Protein AF-A0A497NIN1-F1 (afdb_monomer_lite)

Radius of gyration: 14.33 Å; chains: 1; bounding box: 28×37×33 Å

Secondary structure (DSSP, 8-state):
-HHHHHHTT-GGG-------SSPPPHHHHHH-GGGGSPTTPPP-SEEEEES--HHHHTTHHHHHHHHT-SEEEEE-SSTTTS-HHHHHHHHHHHHHTT-EEE--SSGGG----S-HHHH-

Foldseek 3Di:
DQVVCVVVPNPVVDPDDDDDPDQDDQVVCLVCVLVVADPPDAADQEAEADDDAQSVVSNVLVNCVVNVHQEYEHAPADCRRAPPVSVVVCVVSCVVVNHYYDYDVHNVRDDDPPDPVRHD

Sequence (120 aa):
MLENICARGFSSWLYGIHEFSEVPPLEAVLDEPEAYVPDGLPECELLLSLGLPQELQALLPAVAERTRAEAVVAAICNSSWLPPGLRRQLEDDLASLGVAYAFPKPSCSLQEVGHPVIDE

pLDDT: mean 93.61, std 4.13, range [78.94, 98.38]

Structure (mmCIF, N/CA/C/O backbone):
data_AF-A0A497NIN1-F1
#
_entry.id   AF-A0A497NIN1-F1
#
loop_
_atom_site.group_PDB
_atom_site.id
_atom_site.type_symbol
_atom_site.label_atom_id
_atom_site.label_alt_id
_atom_site.label_comp_id
_atom_site.label_asym_id
_atom_site.label_entity_id
_atom_site.label_seq_id
_atom_site.pdbx_PDB_ins_code
_atom_site.Cartn_x
_atom_site.Cartn_y
_atom_site.Cartn_z
_atom_site.occupancy
_atom_site.B_iso_or_equiv
_atom_site.auth_seq_id
_atom_site.auth_comp_id
_atom_site.auth_asym_id
_atom_site.auth_atom_id
_atom_site.pdbx_PDB_model_num
ATOM 1 N N . MET A 1 1 ? 7.665 -15.805 1.147 1.00 78.94 1 MET A N 1
ATOM 2 C CA . MET A 1 1 ? 6.450 -15.550 1.960 1.00 78.94 1 MET A CA 1
ATOM 3 C C . MET A 1 1 ? 5.410 -16.645 1.749 1.00 78.94 1 MET A C 1
ATOM 5 O O . MET A 1 1 ? 5.087 -17.315 2.720 1.00 78.94 1 MET A O 1
ATOM 9 N N . LEU A 1 2 ? 4.961 -16.885 0.510 1.00 86.12 2 LEU A N 1
ATOM 10 C CA . LEU A 1 2 ? 3.975 -17.926 0.168 1.00 86.12 2 LEU A CA 1
ATOM 11 C C . LEU A 1 2 ? 4.317 -19.315 0.724 1.00 86.12 2 LEU A C 1
ATOM 13 O O . LEU A 1 2 ? 3.486 -19.927 1.384 1.00 86.12 2 LEU A O 1
ATOM 17 N N . GLU A 1 3 ? 5.562 -19.772 0.560 1.00 88.12 3 GLU A N 1
ATOM 18 C CA . GLU A 1 3 ? 6.009 -21.056 1.123 1.00 88.12 3 GLU A CA 1
ATOM 19 C C . GLU A 1 3 ? 5.790 -21.145 2.640 1.00 88.12 3 GLU A C 1
ATOM 21 O O . GLU A 1 3 ? 5.389 -22.189 3.143 1.00 88.12 3 GLU A O 1
ATOM 26 N N . ASN A 1 4 ? 5.997 -20.046 3.377 1.00 91.44 4 ASN A N 1
ATOM 27 C CA . ASN A 1 4 ? 5.798 -20.007 4.826 1.00 91.44 4 ASN A CA 1
ATOM 28 C C . ASN A 1 4 ? 4.307 -20.068 5.195 1.00 91.44 4 ASN A C 1
ATOM 30 O O . ASN A 1 4 ? 3.942 -20.805 6.108 1.00 91.44 4 ASN A O 1
ATOM 34 N N . ILE A 1 5 ? 3.457 -19.341 4.457 1.00 90.00 5 ILE A N 1
ATOM 35 C CA . ILE A 1 5 ? 1.992 -19.367 4.616 1.00 90.00 5 ILE A CA 1
ATOM 36 C C . ILE A 1 5 ? 1.479 -20.798 4.410 1.00 90.00 5 ILE A C 1
ATOM 38 O O . ILE A 1 5 ? 0.767 -21.338 5.259 1.00 90.00 5 ILE A O 1
ATOM 42 N N . CYS A 1 6 ? 1.912 -21.449 3.329 1.00 91.62 6 CYS A N 1
ATOM 43 C CA . CYS A 1 6 ? 1.541 -22.826 3.022 1.00 91.62 6 CYS A CA 1
ATOM 44 C C . CYS A 1 6 ? 2.079 -23.817 4.063 1.00 91.62 6 CYS A C 1
ATOM 46 O O . CYS A 1 6 ? 1.319 -24.639 4.571 1.00 91.62 6 CYS A O 1
ATOM 48 N N . ALA A 1 7 ? 3.361 -23.723 4.431 1.00 94.19 7 ALA A N 1
ATOM 49 C CA . ALA A 1 7 ? 3.992 -24.630 5.394 1.00 94.19 7 ALA A CA 1
ATOM 50 C C . ALA A 1 7 ? 3.370 -24.554 6.799 1.00 94.19 7 ALA A C 1
ATOM 52 O O . ALA A 1 7 ? 3.457 -25.517 7.559 1.00 94.19 7 ALA A O 1
ATOM 53 N N . ARG A 1 8 ? 2.731 -23.430 7.148 1.00 94.88 8 ARG A N 1
ATOM 54 C CA . ARG A 1 8 ? 2.014 -23.245 8.420 1.00 94.88 8 ARG A CA 1
ATOM 55 C C . ARG A 1 8 ? 0.529 -23.622 8.367 1.00 94.88 8 ARG A C 1
ATOM 57 O O . ARG A 1 8 ? -0.156 -23.453 9.368 1.00 94.88 8 ARG A O 1
ATOM 64 N N . GLY A 1 9 ? 0.044 -24.160 7.246 1.00 92.88 9 GLY A N 1
ATOM 65 C CA . GLY A 1 9 ? -1.331 -24.654 7.110 1.00 92.88 9 GLY A CA 1
ATOM 66 C C . GLY A 1 9 ? -2.366 -23.593 6.725 1.00 92.88 9 GLY A C 1
ATOM 67 O O . GLY A 1 9 ? -3.557 -23.869 6.801 1.00 92.88 9 GLY A O 1
ATOM 68 N N . PHE A 1 10 ? -1.938 -22.407 6.281 1.00 93.62 10 PHE A N 1
ATOM 69 C CA . PHE A 1 10 ? -2.830 -21.314 5.869 1.00 93.62 10 PHE A CA 1
ATOM 70 C C . PHE A 1 10 ? -3.041 -21.247 4.350 1.00 93.62 10 PHE A C 1
ATOM 72 O O . PHE A 1 10 ? -3.437 -20.216 3.815 1.00 93.62 10 PHE A O 1
ATOM 79 N N . SER A 1 11 ? -2.785 -22.336 3.622 1.00 91.88 11 SER A N 1
ATOM 80 C CA . SER A 1 11 ? -2.979 -22.369 2.166 1.00 91.88 11 SER A CA 1
ATOM 81 C C . SER A 1 11 ? -4.430 -22.100 1.757 1.00 91.88 11 SER A C 1
ATOM 83 O O . SER A 1 11 ? -4.660 -21.501 0.714 1.00 91.88 11 SER A O 1
ATOM 85 N N . SER A 1 12 ? -5.407 -22.468 2.593 1.00 93.06 12 SER A N 1
ATOM 86 C CA . SER A 1 12 ? -6.828 -22.187 2.355 1.00 93.06 12 SER A CA 1
ATOM 87 C C . SER A 1 12 ? -7.199 -20.704 2.452 1.00 93.06 12 SER A C 1
ATOM 89 O O . SER A 1 12 ? -8.327 -20.353 2.131 1.00 93.06 12 SER A O 1
ATOM 91 N N . TRP A 1 13 ? -6.295 -19.840 2.926 1.00 91.12 13 TRP A N 1
ATOM 92 C CA . TRP A 1 13 ? -6.494 -18.385 2.951 1.00 91.12 13 TRP A CA 1
ATOM 93 C C . TRP A 1 13 ? -6.021 -17.706 1.662 1.00 91.12 13 TRP A C 1
ATOM 95 O O . TRP A 1 13 ? -6.262 -16.518 1.468 1.00 91.12 13 TRP A O 1
ATOM 105 N N . LEU A 1 14 ? -5.339 -18.437 0.776 1.00 91.69 14 LEU A N 1
ATOM 106 C CA . LEU A 1 14 ? -4.881 -17.898 -0.497 1.00 91.69 14 LEU A CA 1
ATOM 107 C C . LEU A 1 14 ? -6.034 -17.901 -1.501 1.00 91.69 14 LEU A C 1
ATOM 109 O O . LEU A 1 14 ? -6.491 -18.959 -1.929 1.00 91.69 14 LEU A O 1
ATOM 113 N N . TYR A 1 15 ? -6.476 -16.709 -1.895 1.00 90.56 15 TYR A N 1
ATOM 114 C CA . TYR A 1 15 ? -7.468 -16.543 -2.957 1.00 90.56 15 TYR A CA 1
ATOM 115 C C . TYR A 1 15 ? -6.836 -16.621 -4.354 1.00 90.56 15 TYR A C 1
ATOM 117 O O . TYR A 1 15 ? -7.392 -17.225 -5.268 1.00 90.56 15 TYR A O 1
ATOM 125 N N . GLY A 1 16 ? -5.644 -16.046 -4.518 1.00 90.81 16 GLY A N 1
ATOM 126 C CA . GLY A 1 16 ? -4.937 -16.013 -5.792 1.00 90.81 16 GLY A CA 1
ATOM 127 C C . GLY A 1 16 ? -3.473 -15.628 -5.628 1.00 90.81 16 GLY A C 1
ATOM 128 O O . GLY A 1 16 ? -3.051 -15.156 -4.571 1.00 90.81 16 GLY A O 1
ATOM 129 N N . ILE A 1 17 ? -2.700 -15.857 -6.686 1.00 91.62 17 ILE A N 1
ATOM 130 C CA . ILE A 1 17 ? -1.302 -15.442 -6.795 1.00 91.62 17 ILE A CA 1
ATOM 131 C C . ILE A 1 17 ? -1.159 -14.738 -8.136 1.00 91.62 17 ILE A C 1
ATOM 133 O O . ILE A 1 17 ? -1.537 -15.291 -9.168 1.00 91.62 17 ILE A O 1
ATOM 137 N N . HIS A 1 18 ? -0.611 -13.530 -8.104 1.00 92.25 18 HIS A N 1
ATOM 138 C CA . HIS A 1 18 ? -0.215 -12.801 -9.295 1.00 92.25 18 HIS A CA 1
ATOM 139 C C . HIS A 1 18 ? 1.305 -12.651 -9.296 1.00 92.25 18 HIS A C 1
ATOM 141 O O . HIS A 1 18 ? 1.891 -12.242 -8.293 1.00 92.25 18 HIS A O 1
ATOM 147 N N . GLU A 1 19 ? 1.932 -13.003 -10.413 1.00 91.44 19 GLU A N 1
ATOM 148 C CA . GLU A 1 19 ? 3.374 -12.915 -10.608 1.00 91.44 19 GLU A CA 1
ATOM 149 C C . GLU A 1 19 ? 3.658 -12.046 -11.831 1.00 91.44 19 GLU A C 1
ATOM 151 O O . GLU A 1 19 ? 3.181 -12.324 -12.932 1.00 91.44 19 GLU A O 1
ATOM 156 N N . PHE A 1 20 ? 4.450 -10.997 -11.629 1.00 90.88 20 PHE A N 1
ATOM 157 C CA . PHE A 1 20 ? 4.958 -10.174 -12.716 1.00 90.88 20 PHE A CA 1
ATOM 158 C C . PHE A 1 20 ? 6.174 -10.866 -13.333 1.00 90.88 20 PHE A C 1
ATOM 160 O O . PHE A 1 20 ? 7.109 -11.215 -12.615 1.00 90.88 20 PHE A O 1
ATOM 167 N N . SER A 1 21 ? 6.187 -11.038 -14.660 1.00 91.06 21 SER A N 1
ATOM 168 C CA . SER A 1 21 ? 7.369 -11.574 -15.357 1.00 91.06 21 SER A CA 1
ATOM 169 C C . SER A 1 21 ? 8.587 -10.663 -15.181 1.00 91.06 21 SER A C 1
ATOM 171 O O . SER A 1 21 ? 9.701 -11.145 -15.000 1.00 91.06 21 SER A O 1
ATOM 173 N N . GLU A 1 22 ? 8.353 -9.350 -15.184 1.00 92.94 22 GLU A N 1
ATOM 174 C CA . GLU A 1 22 ? 9.311 -8.309 -14.821 1.00 92.94 22 GLU A CA 1
ATOM 175 C C . GLU A 1 22 ? 8.567 -7.210 -14.057 1.00 92.94 22 GLU A C 1
ATOM 177 O O . GLU A 1 22 ? 7.396 -6.944 -14.336 1.00 92.94 22 GLU A O 1
ATOM 182 N N . VAL A 1 23 ? 9.230 -6.573 -13.087 1.00 92.94 23 VAL A N 1
ATOM 183 C CA . VAL A 1 23 ? 8.636 -5.435 -12.371 1.00 92.94 23 VAL A CA 1
ATOM 184 C C . VAL A 1 23 ? 8.526 -4.260 -13.351 1.00 92.94 23 VAL A C 1
ATOM 186 O O . VAL A 1 23 ? 9.546 -3.890 -13.939 1.00 92.94 23 VAL A O 1
ATOM 189 N N . PRO A 1 24 ? 7.329 -3.678 -13.550 1.00 94.19 24 PRO A N 1
ATOM 190 C CA . PRO A 1 24 ? 7.157 -2.576 -14.487 1.00 94.19 24 PRO A CA 1
ATOM 191 C C . PRO A 1 24 ? 7.960 -1.340 -14.043 1.00 94.19 24 PRO A C 1
ATOM 193 O O . PRO A 1 24 ? 8.091 -1.108 -12.840 1.00 94.19 24 PRO A O 1
ATOM 196 N N . PRO A 1 25 ? 8.498 -0.532 -14.978 1.00 96.00 25 PRO A N 1
ATOM 197 C CA . PRO A 1 25 ? 9.200 0.702 -14.636 1.00 96.00 25 PRO A CA 1
ATOM 198 C C . PRO A 1 25 ? 8.305 1.654 -13.840 1.00 96.00 25 PRO A C 1
ATOM 200 O O . PRO A 1 25 ? 7.126 1.805 -14.166 1.00 96.00 25 PRO A O 1
ATOM 203 N N . LEU A 1 26 ? 8.870 2.336 -12.840 1.00 95.56 26 LEU A N 1
ATOM 204 C CA . LEU A 1 26 ? 8.114 3.244 -11.974 1.00 95.56 26 LEU A CA 1
ATOM 205 C C . LEU A 1 26 ? 7.371 4.314 -12.783 1.00 95.56 26 LEU A C 1
ATOM 207 O O . LEU A 1 26 ? 6.223 4.617 -12.486 1.00 95.56 26 LEU A 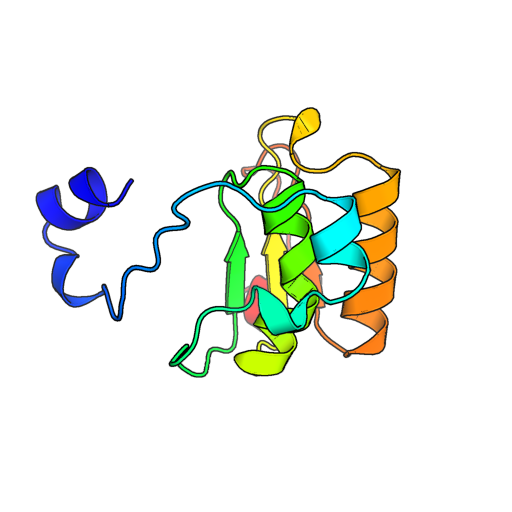O 1
ATOM 211 N N . GLU A 1 27 ? 8.006 4.867 -13.815 1.00 95.56 27 GLU A N 1
ATOM 212 C CA . GLU A 1 27 ? 7.417 5.914 -14.650 1.00 95.56 27 GLU A CA 1
ATOM 213 C C . GLU A 1 27 ? 6.176 5.415 -15.391 1.00 95.56 27 GLU A C 1
ATOM 215 O O . GLU A 1 27 ? 5.205 6.150 -15.514 1.00 95.56 27 GLU A O 1
ATOM 220 N N . ALA A 1 28 ? 6.195 4.161 -15.847 1.00 96.38 28 ALA A N 1
ATOM 221 C CA . ALA A 1 28 ? 5.067 3.561 -16.546 1.00 96.38 28 ALA A CA 1
ATOM 222 C C . ALA A 1 28 ? 3.912 3.254 -15.582 1.00 96.38 28 ALA A C 1
ATOM 224 O O . ALA A 1 28 ? 2.755 3.464 -15.930 1.00 96.38 28 ALA A O 1
ATOM 225 N N . VAL A 1 29 ? 4.229 2.810 -14.360 1.00 96.88 29 VAL A N 1
ATOM 226 C CA . VAL A 1 29 ? 3.228 2.599 -13.305 1.00 96.8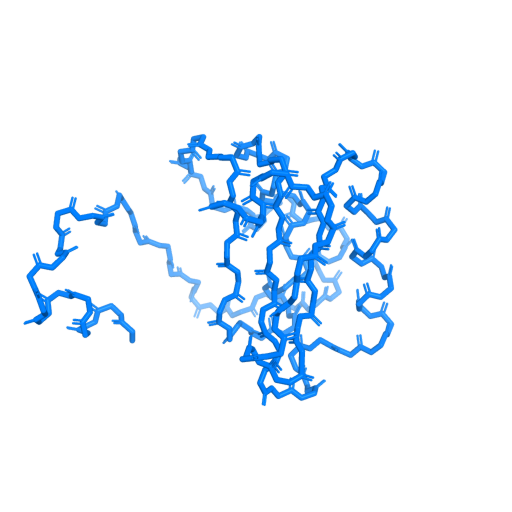8 29 VAL A CA 1
ATOM 227 C C . VAL A 1 29 ? 2.567 3.911 -12.883 1.00 96.88 29 VAL A C 1
ATOM 229 O O . VAL A 1 29 ? 1.370 3.929 -12.636 1.00 96.88 29 VAL A O 1
ATOM 232 N N . LEU A 1 30 ? 3.328 5.002 -12.786 1.00 95.00 30 LEU A N 1
ATOM 233 C CA . LEU A 1 30 ? 2.785 6.309 -12.408 1.00 95.00 30 LEU A CA 1
ATOM 234 C C . LEU A 1 30 ? 1.927 6.947 -13.514 1.00 95.00 30 LEU A C 1
ATOM 236 O O . LEU A 1 30 ? 1.063 7.757 -13.194 1.00 95.00 30 LEU A O 1
ATOM 240 N N . ASP A 1 31 ? 2.178 6.621 -14.786 1.00 96.25 31 ASP A N 1
ATOM 241 C CA . ASP A 1 31 ? 1.431 7.163 -15.933 1.00 96.25 31 ASP A CA 1
ATOM 242 C C . ASP A 1 31 ? 0.089 6.439 -16.149 1.00 96.25 31 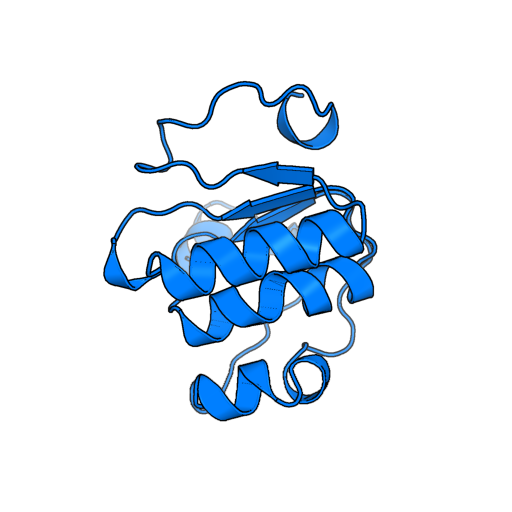ASP A C 1
ATOM 244 O O . ASP A 1 31 ? -0.932 7.086 -16.370 1.00 96.25 31 ASP A O 1
ATOM 248 N N . GLU A 1 32 ? 0.074 5.104 -16.046 1.00 96.88 32 GLU A N 1
ATOM 249 C CA . GLU A 1 32 ? -1.127 4.276 -16.250 1.00 96.88 32 GLU A CA 1
ATOM 250 C C . GLU A 1 32 ? -1.165 3.099 -15.249 1.00 96.88 32 GLU A C 1
ATOM 252 O O . GLU A 1 32 ? -0.902 1.948 -15.620 1.00 96.88 32 GLU A O 1
ATOM 257 N N . PRO A 1 33 ? -1.448 3.345 -13.955 1.00 95.81 33 PRO A N 1
ATOM 258 C CA . PRO A 1 33 ? -1.386 2.308 -12.922 1.00 95.81 33 PRO A CA 1
ATOM 259 C C . PRO A 1 33 ? -2.393 1.175 -13.154 1.00 95.81 33 PRO A C 1
ATOM 261 O O . PRO A 1 33 ? -2.097 0.016 -12.854 1.00 95.81 33 PRO A O 1
ATOM 264 N N . GLU A 1 34 ? -3.560 1.469 -13.731 1.00 95.38 34 GLU A N 1
ATOM 265 C CA . GLU A 1 34 ? -4.632 0.503 -13.989 1.00 95.38 34 GLU A CA 1
ATOM 266 C C . GLU A 1 34 ? -4.190 -0.618 -14.936 1.00 95.38 34 GLU A C 1
ATOM 268 O O . GLU A 1 34 ? -4.664 -1.747 -14.803 1.00 95.38 34 GLU A O 1
ATOM 273 N N . ALA A 1 35 ? -3.243 -0.346 -15.843 1.00 95.69 35 ALA A N 1
ATOM 274 C CA . ALA A 1 35 ? -2.683 -1.341 -16.759 1.00 95.69 35 ALA A CA 1
ATOM 275 C C . ALA A 1 35 ? -1.878 -2.442 -16.042 1.00 95.69 35 ALA A C 1
ATOM 277 O O . ALA A 1 35 ? -1.624 -3.502 -16.619 1.00 95.69 35 ALA A O 1
ATOM 278 N N . TYR A 1 36 ? -1.483 -2.204 -14.789 1.00 96.25 36 TYR A N 1
ATOM 279 C CA . TYR A 1 36 ? -0.663 -3.111 -13.985 1.00 96.25 36 TYR A CA 1
ATOM 280 C C . TYR A 1 36 ? -1.403 -3.664 -12.761 1.00 96.25 36 TYR A C 1
ATOM 282 O O . TYR A 1 36 ? -0.837 -4.477 -12.025 1.00 96.25 36 TYR A O 1
ATOM 290 N N . VAL A 1 37 ? -2.655 -3.254 -12.524 1.00 95.69 37 VAL A N 1
ATOM 291 C CA . VAL A 1 37 ? -3.487 -3.837 -11.467 1.00 95.69 37 VAL A CA 1
ATOM 292 C C . VAL A 1 37 ? -3.901 -5.254 -11.885 1.00 95.69 37 VAL A C 1
ATOM 294 O O . VAL A 1 37 ? -4.483 -5.429 -12.954 1.00 95.69 37 VAL A O 1
ATOM 297 N N . PRO A 1 38 ? -3.648 -6.284 -11.056 1.00 92.75 38 PRO A N 1
ATOM 298 C CA . PRO A 1 38 ? -4.070 -7.641 -11.370 1.00 92.75 38 PRO A CA 1
ATOM 299 C C . PRO A 1 38 ? -5.584 -7.765 -11.569 1.00 92.75 38 PRO A C 1
ATOM 301 O O . PRO A 1 38 ? -6.386 -7.229 -10.801 1.00 92.75 38 PRO A O 1
ATOM 304 N N . ASP A 1 39 ? -5.984 -8.555 -12.560 1.00 90.94 39 ASP A N 1
ATOM 305 C CA . ASP A 1 39 ? -7.383 -8.915 -12.755 1.00 90.94 39 ASP A CA 1
ATOM 306 C C . ASP A 1 39 ? -7.899 -9.863 -11.665 1.00 90.94 39 ASP A C 1
ATOM 308 O O . ASP A 1 39 ? -7.164 -10.664 -11.085 1.00 90.94 39 ASP A O 1
ATOM 312 N N . GLY A 1 40 ? -9.211 -9.814 -11.424 1.00 90.94 40 GLY A N 1
ATOM 313 C CA . GLY A 1 40 ? -9.898 -10.770 -10.552 1.00 90.94 40 GLY A CA 1
ATOM 314 C C . GLY A 1 40 ? -9.629 -10.593 -9.057 1.00 90.94 40 GLY A C 1
ATOM 315 O O . GLY A 1 40 ? -9.961 -11.495 -8.287 1.00 90.94 40 GLY A O 1
ATOM 316 N N . LEU A 1 41 ? -9.055 -9.460 -8.640 1.00 94.62 41 LEU A N 1
ATOM 317 C CA . LEU A 1 41 ? -8.890 -9.141 -7.225 1.00 94.62 41 LEU A CA 1
ATOM 318 C C . LEU A 1 41 ? -10.252 -9.132 -6.505 1.00 94.62 41 LEU A C 1
ATOM 320 O O . LEU A 1 41 ? -11.213 -8.558 -7.030 1.00 94.62 41 LEU A O 1
ATOM 324 N N . PRO A 1 42 ? -10.354 -9.778 -5.330 1.00 94.12 42 PRO A N 1
ATOM 325 C CA . PRO A 1 42 ? -11.570 -9.751 -4.535 1.00 94.12 42 PRO A CA 1
ATOM 326 C C . PRO A 1 42 ? -11.763 -8.371 -3.901 1.00 94.12 42 PRO A C 1
ATOM 328 O O . PRO A 1 42 ? -10.807 -7.619 -3.715 1.00 94.12 42 PRO A O 1
ATOM 331 N N . GLU A 1 43 ? -13.003 -8.058 -3.531 1.00 96.50 43 GLU A N 1
ATOM 332 C CA . GLU A 1 43 ? -13.270 -6.896 -2.684 1.00 96.50 43 GLU A CA 1
ATOM 333 C C . GLU A 1 43 ? -12.689 -7.127 -1.283 1.00 96.50 43 GLU A C 1
ATOM 335 O O . GLU A 1 43 ? -12.754 -8.240 -0.750 1.00 96.50 43 GLU A O 1
ATOM 340 N N . CYS A 1 44 ? -12.112 -6.083 -0.696 1.00 96.19 44 CYS A N 1
ATOM 341 C CA . CYS A 1 44 ? -11.595 -6.096 0.667 1.00 96.19 44 CYS A CA 1
ATOM 342 C C . CYS A 1 44 ? -11.671 -4.695 1.270 1.00 96.19 44 CYS A C 1
ATOM 344 O O . CYS A 1 44 ? -11.616 -3.714 0.543 1.00 96.19 44 CYS A O 1
ATOM 346 N N . GLU A 1 45 ? -11.763 -4.607 2.594 1.00 97.00 45 GLU A N 1
ATOM 347 C CA . GLU A 1 45 ? -11.780 -3.330 3.324 1.00 97.00 45 GLU A CA 1
ATOM 348 C C . GLU A 1 45 ? -10.368 -2.818 3.651 1.00 97.00 45 GLU A C 1
ATOM 350 O O . GLU A 1 45 ? -10.141 -1.613 3.729 1.00 97.00 45 GLU A O 1
ATOM 355 N N . LEU A 1 46 ? -9.397 -3.728 3.783 1.00 97.25 46 LEU A N 1
ATOM 356 C CA . LEU A 1 46 ? -8.020 -3.423 4.161 1.00 97.25 46 LEU A CA 1
ATOM 357 C C . LEU A 1 46 ? -7.034 -4.007 3.153 1.00 97.25 46 LEU A C 1
ATOM 359 O O . LEU A 1 46 ? -7.091 -5.193 2.816 1.00 97.25 46 LEU A O 1
ATOM 363 N N . LEU A 1 47 ? -6.074 -3.185 2.739 1.00 97.12 47 LEU A N 1
ATOM 364 C CA . LEU A 1 47 ? -4.931 -3.610 1.949 1.00 97.12 47 LEU A CA 1
ATOM 365 C C . LEU A 1 47 ? -3.633 -3.477 2.749 1.00 97.12 47 LEU A C 1
ATOM 367 O O . LEU A 1 47 ? -3.298 -2.413 3.269 1.00 97.12 47 LEU A O 1
ATOM 371 N N . LEU A 1 48 ? -2.866 -4.567 2.808 1.00 95.44 48 LEU A N 1
ATOM 372 C CA . LEU A 1 48 ? -1.575 -4.622 3.490 1.00 95.44 48 LEU A CA 1
ATOM 373 C C . LEU A 1 48 ? -0.441 -4.781 2.476 1.00 95.44 48 LEU A C 1
ATOM 375 O O . LEU A 1 48 ? -0.297 -5.831 1.850 1.00 95.44 48 LEU A O 1
ATOM 379 N N . SER A 1 49 ? 0.413 -3.767 2.366 1.00 94.56 49 SER A N 1
ATOM 380 C CA . SER A 1 49 ? 1.640 -3.836 1.574 1.00 94.56 49 SER A CA 1
ATOM 381 C C . SER A 1 49 ? 2.838 -4.135 2.468 1.00 94.56 49 SER A C 1
ATOM 383 O O . SER A 1 49 ? 3.266 -3.314 3.286 1.00 94.56 49 SER A O 1
ATOM 385 N N . LEU A 1 50 ? 3.386 -5.343 2.320 1.00 90.75 50 LEU A N 1
ATOM 386 C CA . LEU A 1 50 ? 4.434 -5.885 3.184 1.00 90.75 50 LEU A CA 1
ATOM 387 C C . LEU A 1 50 ? 5.717 -6.146 2.390 1.00 90.75 50 LEU A C 1
ATOM 389 O O . LEU A 1 50 ? 5.988 -7.264 1.960 1.00 90.75 50 LEU A O 1
ATOM 393 N N . GLY A 1 51 ? 6.539 -5.108 2.236 1.00 84.62 51 GLY A N 1
ATOM 394 C CA . GLY A 1 51 ? 7.877 -5.242 1.655 1.00 84.62 51 GLY A CA 1
ATOM 395 C C . GLY A 1 51 ? 7.926 -5.363 0.137 1.00 84.62 51 GLY A C 1
ATOM 396 O O . GLY A 1 51 ? 8.729 -6.128 -0.395 1.00 84.62 51 GLY A O 1
ATOM 397 N N . LEU A 1 52 ? 7.090 -4.583 -0.545 1.00 90.38 52 LEU A N 1
ATOM 398 C CA . LEU A 1 52 ? 7.121 -4.431 -1.994 1.00 90.38 52 LEU A CA 1
ATOM 399 C C . LEU A 1 52 ? 8.122 -3.343 -2.430 1.00 90.38 52 LEU A C 1
ATOM 401 O O . LEU A 1 52 ? 8.323 -2.372 -1.688 1.00 90.38 52 LEU A O 1
ATOM 405 N N . PRO A 1 53 ? 8.749 -3.490 -3.615 1.00 92.81 53 PRO A N 1
ATOM 406 C CA . PRO A 1 53 ? 9.582 -2.450 -4.213 1.00 92.81 53 PRO A CA 1
ATOM 407 C C . PRO A 1 53 ? 8.734 -1.227 -4.604 1.00 92.81 53 PRO A C 1
ATOM 409 O O . PRO A 1 53 ? 7.514 -1.334 -4.732 1.00 92.81 53 PRO A O 1
ATOM 412 N N . GLN A 1 54 ? 9.375 -0.068 -4.779 1.00 95.06 54 GLN A N 1
ATOM 413 C CA . GLN A 1 54 ? 8.695 1.225 -4.962 1.00 95.06 54 GLN A CA 1
ATOM 414 C C . GLN A 1 54 ? 7.705 1.232 -6.138 1.00 95.06 54 GLN A C 1
ATOM 416 O O . GLN A 1 54 ? 6.648 1.844 -6.046 1.00 95.06 54 GLN A O 1
ATOM 421 N N . GLU A 1 55 ? 8.012 0.500 -7.207 1.00 95.44 55 GLU A N 1
ATOM 422 C CA . GLU A 1 55 ? 7.191 0.373 -8.409 1.00 95.44 55 GLU A CA 1
ATOM 423 C C . GLU A 1 55 ? 5.832 -0.239 -8.068 1.00 95.44 55 GLU A C 1
ATOM 425 O O . GLU A 1 55 ? 4.793 0.265 -8.471 1.00 95.44 55 GLU A O 1
ATOM 430 N N . LEU A 1 56 ? 5.822 -1.288 -7.245 1.00 95.25 56 LEU A N 1
ATOM 431 C CA . LEU A 1 56 ? 4.584 -1.948 -6.835 1.00 95.25 56 LEU A CA 1
ATOM 432 C C . LEU A 1 56 ? 3.873 -1.202 -5.698 1.00 95.25 56 LEU A C 1
ATOM 434 O O . LEU A 1 56 ? 2.664 -1.342 -5.546 1.00 95.25 56 LEU A O 1
ATOM 438 N N . GLN A 1 57 ? 4.588 -0.386 -4.917 1.00 95.69 57 GLN A N 1
ATOM 439 C CA . GLN A 1 57 ? 3.958 0.523 -3.950 1.00 95.69 57 GLN A CA 1
ATOM 440 C C . GLN A 1 57 ? 3.168 1.635 -4.653 1.00 95.69 57 GLN A C 1
ATOM 442 O O . GLN A 1 57 ? 2.159 2.092 -4.126 1.00 95.69 57 GLN A O 1
ATOM 447 N N . ALA A 1 58 ? 3.593 2.056 -5.846 1.00 96.69 58 ALA A N 1
ATOM 448 C CA . ALA A 1 58 ? 2.869 3.048 -6.636 1.00 96.69 58 ALA A CA 1
ATOM 449 C C . ALA A 1 58 ? 1.484 2.552 -7.102 1.00 96.69 58 ALA A C 1
ATOM 451 O O . ALA A 1 58 ? 0.611 3.367 -7.371 1.00 96.69 58 ALA A O 1
ATOM 452 N N . LEU A 1 59 ? 1.243 1.234 -7.119 1.00 97.25 59 LEU A N 1
ATOM 453 C CA . LEU A 1 59 ? -0.059 0.655 -7.471 1.00 97.25 59 LEU A CA 1
ATOM 454 C C . LEU A 1 59 ? -1.100 0.731 -6.351 1.00 97.25 59 LEU A C 1
ATOM 456 O O . LEU A 1 59 ? -2.272 0.463 -6.604 1.00 97.25 59 LEU A O 1
ATOM 460 N N . LEU A 1 60 ? -0.709 1.059 -5.115 1.00 97.44 60 LEU A N 1
ATOM 461 C CA . LEU A 1 60 ? -1.613 0.986 -3.962 1.00 97.44 60 LEU A CA 1
ATOM 462 C C . LEU A 1 60 ? -2.930 1.759 -4.137 1.00 97.44 60 LEU A C 1
ATOM 464 O O . LEU A 1 60 ? -3.954 1.182 -3.773 1.00 97.44 60 LEU A O 1
ATOM 468 N N . PRO A 1 61 ? -2.964 2.985 -4.699 1.00 97.94 61 PRO A N 1
ATOM 469 C CA . PRO A 1 61 ? -4.218 3.711 -4.886 1.00 97.94 61 PRO A CA 1
ATOM 470 C C . PRO A 1 61 ? -5.145 3.004 -5.882 1.00 97.94 61 PRO A C 1
ATOM 472 O O . PRO A 1 61 ? -6.308 2.764 -5.570 1.00 97.94 61 PRO A O 1
ATOM 475 N N . ALA A 1 62 ? -4.614 2.575 -7.032 1.00 98.00 62 ALA A N 1
ATOM 476 C CA . ALA A 1 62 ? -5.393 1.882 -8.059 1.00 98.00 62 ALA A CA 1
ATOM 477 C C . ALA A 1 62 ? -5.890 0.507 -7.582 1.00 98.00 62 ALA A C 1
ATOM 479 O O . ALA A 1 62 ? -7.024 0.113 -7.855 1.00 98.00 62 ALA A O 1
ATOM 480 N N . VAL A 1 63 ? -5.070 -0.226 -6.819 1.00 97.88 63 VAL A N 1
ATOM 481 C CA . VAL A 1 63 ? -5.501 -1.488 -6.203 1.00 97.88 63 VAL A CA 1
ATOM 482 C C . VAL A 1 63 ? -6.582 -1.227 -5.153 1.00 97.88 63 VAL A C 1
ATOM 484 O O . VAL A 1 63 ? -7.590 -1.927 -5.165 1.00 97.88 63 VAL A O 1
ATOM 487 N N . ALA A 1 64 ? -6.415 -0.217 -4.293 1.00 98.25 64 ALA A N 1
ATOM 488 C CA . ALA A 1 64 ? -7.406 0.139 -3.279 1.00 98.25 64 ALA A CA 1
ATOM 489 C C . ALA A 1 64 ? -8.757 0.508 -3.906 1.00 98.25 64 ALA A C 1
ATOM 491 O O . ALA A 1 64 ? -9.792 0.013 -3.463 1.00 98.25 64 ALA A O 1
ATOM 492 N N . GLU A 1 65 ? -8.755 1.297 -4.981 1.00 97.56 65 GLU A N 1
ATOM 493 C CA . GLU A 1 65 ? -9.970 1.608 -5.735 1.00 97.56 65 GLU A CA 1
ATOM 494 C C . GLU A 1 65 ? -10.596 0.337 -6.334 1.00 97.56 65 GLU A C 1
ATOM 496 O O . GLU A 1 65 ? -11.796 0.088 -6.173 1.00 97.56 65 GLU A O 1
ATOM 501 N N . ARG A 1 66 ? -9.782 -0.524 -6.962 1.00 97.50 66 ARG A N 1
ATOM 502 C CA . ARG A 1 66 ? -10.247 -1.766 -7.598 1.00 97.50 66 ARG A CA 1
ATOM 503 C C . ARG A 1 66 ? -10.882 -2.745 -6.612 1.00 97.50 66 ARG A C 1
ATOM 505 O O . ARG A 1 66 ? -11.834 -3.434 -6.994 1.00 97.50 66 ARG A O 1
ATOM 512 N N . THR A 1 67 ? -10.356 -2.824 -5.390 1.00 97.44 67 THR A N 1
ATOM 513 C CA . THR A 1 67 ? -10.839 -3.719 -4.326 1.00 97.44 67 THR A CA 1
ATOM 514 C C . THR A 1 67 ? -11.856 -3.063 -3.397 1.00 97.44 67 THR A C 1
ATOM 516 O O . THR A 1 67 ? -12.406 -3.759 -2.548 1.00 97.44 67 THR A O 1
ATOM 519 N N . ARG A 1 68 ? -12.129 -1.759 -3.558 1.00 97.75 68 ARG A N 1
ATOM 520 C CA . ARG A 1 68 ? -12.941 -0.941 -2.637 1.00 97.75 68 ARG A CA 1
ATOM 521 C C . ARG A 1 68 ? -12.407 -0.940 -1.203 1.00 97.75 68 ARG A C 1
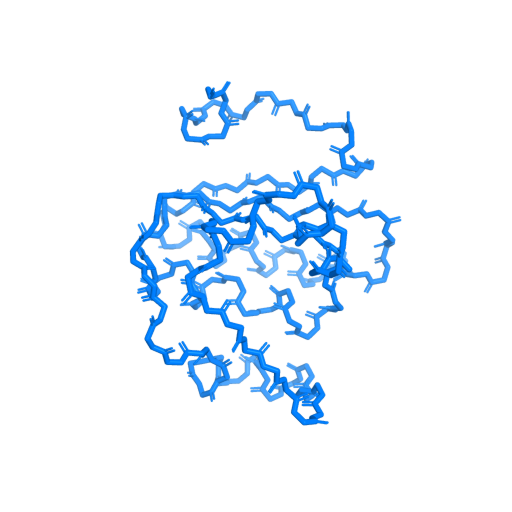ATOM 523 O O . ARG A 1 68 ? -13.188 -0.931 -0.255 1.00 97.75 68 ARG A O 1
ATOM 530 N N . ALA A 1 69 ? -11.084 -0.947 -1.064 1.00 98.31 69 ALA A N 1
ATOM 531 C CA . ALA A 1 69 ? -10.450 -0.832 0.238 1.00 98.31 69 ALA A CA 1
ATOM 532 C C . ALA A 1 69 ? -10.774 0.521 0.870 1.00 98.31 69 ALA A C 1
ATOM 534 O O . ALA A 1 69 ? -10.669 1.566 0.235 1.00 98.31 69 ALA A O 1
ATOM 535 N N . GLU A 1 70 ? -11.131 0.482 2.146 1.00 98.25 70 GLU A N 1
ATOM 536 C CA . GLU A 1 70 ? -11.330 1.656 2.988 1.00 98.25 70 GLU A CA 1
ATOM 537 C C . GLU A 1 70 ? -10.005 2.112 3.604 1.00 98.25 70 GLU A C 1
ATOM 539 O O . GLU A 1 70 ? -9.857 3.276 3.976 1.00 98.25 70 GLU A O 1
ATOM 544 N N . ALA A 1 71 ? -9.022 1.207 3.692 1.00 98.31 71 ALA A N 1
ATOM 545 C CA . ALA A 1 71 ? -7.722 1.490 4.273 1.00 98.31 71 ALA A CA 1
ATOM 546 C C . ALA A 1 71 ? -6.544 0.784 3.582 1.00 98.31 71 ALA A C 1
ATOM 548 O O . ALA A 1 71 ? -6.639 -0.359 3.128 1.00 98.31 71 ALA A O 1
ATOM 549 N N . VAL A 1 72 ? -5.382 1.445 3.600 1.00 98.00 72 VAL A N 1
ATOM 550 C CA . VAL A 1 72 ? -4.093 0.906 3.148 1.00 98.00 72 VAL A CA 1
ATOM 551 C C . VAL A 1 72 ? -3.039 1.040 4.246 1.00 98.00 72 VAL A C 1
ATOM 553 O O . VAL A 1 72 ? -2.748 2.132 4.727 1.00 98.00 72 VAL A O 1
ATOM 556 N N . VAL A 1 73 ? -2.362 -0.053 4.587 1.00 96.94 73 VAL A N 1
ATOM 557 C CA . VAL A 1 73 ? -1.159 -0.011 5.429 1.00 96.94 73 VAL A CA 1
ATOM 558 C C . VAL A 1 73 ? 0.036 -0.476 4.611 1.00 96.94 73 VAL A C 1
ATOM 560 O O . VAL A 1 73 ? 0.117 -1.644 4.229 1.00 96.94 73 VAL A O 1
ATOM 563 N N . ALA A 1 74 ? 1.000 0.416 4.371 1.00 95.50 74 ALA A N 1
ATOM 564 C CA . ALA A 1 74 ? 2.258 0.058 3.715 1.00 95.50 74 ALA A CA 1
ATOM 565 C C . ALA A 1 74 ? 3.419 0.085 4.712 1.00 95.50 74 ALA A C 1
ATOM 567 O O . ALA A 1 74 ? 3.883 1.137 5.157 1.00 95.50 74 ALA A O 1
ATOM 568 N N . ALA A 1 75 ? 3.894 -1.106 5.069 1.00 92.12 75 ALA A N 1
ATOM 569 C CA . ALA A 1 75 ? 4.951 -1.301 6.046 1.00 92.12 75 ALA A CA 1
ATOM 570 C C . ALA A 1 75 ? 6.337 -1.013 5.448 1.00 92.12 75 ALA A C 1
ATOM 572 O O . ALA A 1 75 ? 6.791 -1.690 4.521 1.00 92.12 75 ALA A O 1
ATOM 573 N N . ILE A 1 76 ? 7.056 -0.047 6.026 1.00 88.44 76 ILE A N 1
ATOM 574 C CA . ILE A 1 76 ? 8.354 0.405 5.520 1.00 88.44 76 ILE A CA 1
ATOM 575 C C . ILE A 1 76 ? 9.477 -0.166 6.390 1.00 88.44 76 ILE A C 1
ATOM 577 O O . ILE A 1 76 ? 9.827 0.389 7.432 1.00 88.44 76 ILE A O 1
ATOM 581 N N . CYS A 1 77 ? 10.097 -1.260 5.941 1.00 83.75 77 CYS A N 1
ATOM 582 C CA . CYS A 1 77 ? 11.290 -1.825 6.593 1.00 83.75 77 CYS A CA 1
ATOM 583 C C . CYS A 1 77 ? 12.603 -1.438 5.891 1.00 83.75 77 CYS A C 1
ATOM 585 O O . CYS A 1 77 ? 13.677 -1.619 6.458 1.00 83.75 77 CYS A O 1
ATOM 587 N N . ASN A 1 78 ? 12.528 -0.859 4.689 1.00 85.81 78 ASN A N 1
ATOM 588 C CA . ASN A 1 78 ? 13.658 -0.275 3.972 1.00 85.81 78 ASN A CA 1
ATOM 589 C C . ASN A 1 78 ? 13.246 1.086 3.395 1.00 85.81 78 ASN A C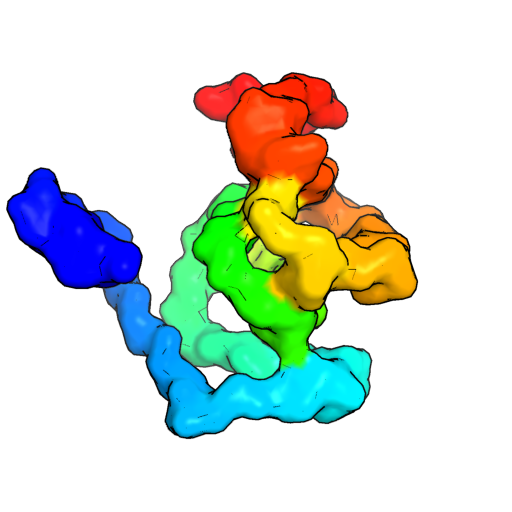 1
ATOM 591 O O . ASN A 1 78 ? 12.183 1.217 2.793 1.00 85.81 78 ASN A O 1
ATOM 595 N N . SER A 1 79 ? 14.083 2.112 3.570 1.00 82.56 79 SER A N 1
ATOM 596 C CA . SER A 1 79 ? 13.814 3.454 3.043 1.00 82.56 79 SER A CA 1
ATOM 597 C C . SER A 1 79 ? 13.724 3.522 1.520 1.00 82.56 79 SER A C 1
ATOM 599 O O . SER A 1 79 ? 13.117 4.462 1.024 1.00 82.56 79 SER A O 1
ATOM 601 N N . SER A 1 80 ? 14.310 2.569 0.789 1.00 87.00 80 SER A N 1
ATOM 602 C CA . SER A 1 80 ? 14.216 2.533 -0.673 1.00 87.00 80 SER A CA 1
ATOM 603 C C . SER A 1 80 ? 12.856 2.059 -1.187 1.00 87.00 80 SER A C 1
ATOM 605 O O . SER A 1 80 ? 12.560 2.274 -2.352 1.00 87.00 80 SER A O 1
ATOM 607 N N . TRP A 1 81 ? 12.031 1.413 -0.355 1.00 90.06 81 TRP A N 1
ATOM 608 C CA . TRP A 1 81 ? 10.712 0.922 -0.777 1.00 90.06 81 TRP A CA 1
ATOM 609 C C . TRP A 1 81 ? 9.698 2.042 -0.940 1.00 90.06 81 TRP A C 1
ATOM 611 O O . TRP A 1 81 ? 8.817 1.950 -1.780 1.00 90.06 81 TRP A O 1
ATOM 621 N N . LEU A 1 82 ? 9.823 3.096 -0.135 1.00 92.25 82 LEU A N 1
ATOM 622 C CA . LEU A 1 82 ? 8.935 4.243 -0.220 1.00 92.25 82 LEU A CA 1
ATOM 623 C C . LEU A 1 82 ? 9.721 5.545 -0.019 1.00 92.25 82 LEU A C 1
ATOM 625 O O . LEU A 1 82 ? 9.794 6.068 1.101 1.00 92.25 82 LEU A O 1
ATOM 629 N N . PRO A 1 83 ? 10.357 6.057 -1.092 1.00 93.31 83 PRO A N 1
ATOM 630 C CA . PRO A 1 83 ? 11.023 7.352 -1.070 1.00 93.31 83 PRO A CA 1
ATOM 631 C C . PRO A 1 83 ? 10.050 8.481 -0.687 1.00 93.31 83 PRO A C 1
ATOM 633 O O . PRO A 1 83 ? 8.859 8.378 -0.974 1.00 93.31 83 PRO A O 1
ATOM 636 N N . PRO A 1 84 ? 10.524 9.597 -0.099 1.00 93.00 84 PRO A N 1
ATOM 637 C CA . PRO A 1 84 ? 9.646 10.673 0.373 1.00 93.00 84 PRO A CA 1
ATOM 638 C C . PRO A 1 84 ? 8.707 11.255 -0.692 1.00 93.00 84 PRO A C 1
ATOM 640 O O . PRO A 1 84 ? 7.569 11.583 -0.373 1.00 93.00 84 PRO A O 1
ATOM 643 N N . GLY A 1 85 ? 9.172 11.371 -1.942 1.00 94.69 85 GLY A N 1
ATOM 644 C CA . GLY A 1 85 ? 8.355 11.872 -3.052 1.00 94.69 85 GLY A CA 1
ATOM 645 C C . GLY A 1 85 ? 7.190 10.939 -3.372 1.00 94.69 85 GLY A C 1
ATOM 646 O O . GLY A 1 85 ? 6.045 11.374 -3.361 1.00 94.69 85 GLY A O 1
ATOM 647 N N . LEU A 1 86 ? 7.480 9.647 -3.555 1.00 95.25 86 LEU A N 1
ATOM 648 C CA . LEU A 1 86 ? 6.450 8.636 -3.792 1.00 95.25 86 LEU A CA 1
ATOM 649 C C . LEU A 1 86 ? 5.499 8.515 -2.597 1.00 95.25 86 LEU A C 1
ATOM 651 O O . LEU A 1 86 ? 4.295 8.438 -2.787 1.00 95.25 86 LEU A O 1
ATOM 655 N N . ARG A 1 87 ? 6.019 8.562 -1.363 1.00 95.56 87 ARG A N 1
ATOM 656 C CA . ARG A 1 87 ? 5.179 8.566 -0.161 1.00 95.56 87 ARG A CA 1
ATOM 657 C C . ARG A 1 87 ? 4.153 9.691 -0.211 1.00 95.56 87 ARG A C 1
ATOM 659 O O . ARG A 1 87 ? 2.982 9.431 0.004 1.00 95.56 87 ARG A O 1
ATOM 666 N N . ARG A 1 88 ? 4.593 10.921 -0.481 1.00 96.81 88 ARG A N 1
ATOM 667 C CA . ARG A 1 88 ? 3.698 12.078 -0.531 1.00 96.81 88 ARG A CA 1
ATOM 668 C C . ARG A 1 88 ? 2.646 11.936 -1.631 1.00 96.81 88 ARG A C 1
ATOM 670 O O . ARG A 1 88 ? 1.492 12.240 -1.378 1.00 96.81 88 ARG A O 1
ATOM 677 N N . GLN A 1 89 ? 3.042 11.422 -2.794 1.00 96.44 89 GLN A N 1
ATOM 678 C CA . GLN A 1 89 ? 2.111 11.125 -3.880 1.00 96.44 89 GLN A CA 1
ATOM 679 C C . GLN A 1 89 ? 1.026 10.139 -3.424 1.00 96.44 89 GLN A C 1
ATOM 681 O O . GLN A 1 89 ? -0.152 10.429 -3.566 1.00 96.44 89 GLN A O 1
ATOM 686 N N . LEU A 1 90 ? 1.409 9.039 -2.766 1.00 97.12 90 LEU A N 1
ATOM 687 C CA . LEU A 1 90 ? 0.446 8.081 -2.218 1.00 97.12 90 LEU A CA 1
ATOM 688 C C . LEU A 1 90 ? -0.465 8.687 -1.142 1.00 97.12 90 LEU A C 1
ATOM 690 O O . LEU A 1 90 ? -1.642 8.350 -1.101 1.00 97.12 90 LEU A O 1
ATOM 694 N N . GLU A 1 91 ? 0.066 9.545 -0.262 1.00 97.62 91 GLU A N 1
ATOM 695 C CA . GLU A 1 91 ? -0.736 10.268 0.741 1.00 97.62 91 GLU A CA 1
ATOM 696 C C . GLU A 1 91 ? -1.818 11.118 0.055 1.00 97.62 91 GLU A C 1
ATOM 698 O O . GLU A 1 91 ? -2.985 11.046 0.438 1.00 97.62 91 GLU A O 1
ATOM 703 N N . ASP A 1 92 ? -1.439 11.879 -0.975 1.00 98.19 92 ASP A N 1
ATOM 704 C CA . ASP A 1 92 ? -2.344 12.754 -1.723 1.00 98.19 92 ASP A CA 1
ATOM 705 C C . ASP A 1 92 ? -3.390 11.936 -2.518 1.00 98.19 92 ASP A C 1
ATOM 707 O O . ASP A 1 92 ? -4.587 12.234 -2.454 1.00 98.19 92 ASP A O 1
ATOM 711 N N . ASP A 1 93 ? -2.968 10.865 -3.199 1.00 97.94 93 ASP A N 1
ATOM 712 C CA . ASP A 1 93 ? -3.844 10.010 -4.011 1.00 97.94 93 ASP A CA 1
ATOM 713 C C . ASP A 1 93 ? -4.858 9.248 -3.147 1.00 97.94 93 ASP A C 1
ATOM 715 O O . ASP A 1 93 ? -6.061 9.306 -3.407 1.00 97.94 93 ASP A O 1
ATOM 719 N N . LEU A 1 94 ? -4.413 8.591 -2.069 1.00 98.12 94 LEU A N 1
ATOM 720 C CA . LEU A 1 94 ? -5.304 7.852 -1.165 1.00 98.12 94 LEU A CA 1
ATOM 721 C C . LEU A 1 94 ? -6.284 8.790 -0.452 1.00 98.12 94 LEU A C 1
ATOM 723 O O . LEU A 1 94 ? -7.471 8.474 -0.350 1.00 98.12 94 LEU A O 1
ATOM 727 N N . ALA A 1 95 ? -5.829 9.975 -0.030 1.00 97.88 95 ALA A N 1
ATOM 728 C CA . ALA A 1 95 ? -6.712 10.989 0.537 1.00 97.88 95 ALA A CA 1
ATOM 729 C C . ALA A 1 95 ? -7.774 11.453 -0.472 1.00 97.88 95 ALA A C 1
ATOM 731 O O . ALA A 1 95 ? -8.931 11.642 -0.092 1.00 97.88 95 ALA A O 1
ATOM 732 N N . SER A 1 96 ? -7.414 11.607 -1.753 1.00 98.06 96 SER A N 1
ATOM 733 C CA . SER A 1 96 ? -8.364 11.989 -2.807 1.00 98.06 96 SER A CA 1
ATOM 734 C C . SER A 1 96 ? -9.448 10.930 -3.052 1.00 98.06 96 SER A C 1
ATOM 736 O O . SER A 1 96 ? -10.589 11.281 -3.355 1.00 98.06 96 SER A O 1
ATOM 738 N N . LEU A 1 97 ? -9.110 9.653 -2.844 1.00 97.75 97 LEU A N 1
ATOM 739 C CA . LEU A 1 97 ? -10.030 8.516 -2.920 1.00 97.75 97 LEU A CA 1
ATOM 740 C C . LEU A 1 97 ? -10.857 8.328 -1.634 1.00 97.75 97 LEU A C 1
ATOM 742 O O . LEU A 1 97 ? -11.779 7.516 -1.610 1.00 97.75 97 LEU A O 1
ATOM 746 N N . GLY A 1 98 ? -10.545 9.065 -0.563 1.00 97.50 98 GLY A N 1
ATOM 747 C CA . GLY A 1 98 ? -11.160 8.886 0.754 1.00 97.50 98 GLY A CA 1
ATOM 748 C C . GLY A 1 98 ? -10.716 7.609 1.473 1.00 97.50 98 GLY A C 1
ATOM 749 O O . GLY A 1 98 ? -11.414 7.150 2.373 1.00 97.50 98 GLY A O 1
ATOM 750 N N . VAL A 1 99 ? -9.571 7.045 1.085 1.00 98.38 99 VAL A N 1
ATOM 751 C CA . VAL A 1 99 ? -8.998 5.823 1.657 1.00 98.38 99 VAL A CA 1
ATOM 752 C C . VAL A 1 99 ? -8.051 6.200 2.794 1.00 98.38 99 VAL A C 1
ATOM 754 O O . VAL A 1 99 ? -7.114 6.981 2.612 1.00 98.38 99 VAL A O 1
ATOM 757 N N . ALA A 1 100 ? -8.277 5.645 3.983 1.00 98.06 100 ALA A N 1
ATOM 758 C CA . ALA A 1 100 ? -7.389 5.840 5.121 1.00 98.06 100 ALA A CA 1
ATOM 759 C C . ALA A 1 100 ? -6.029 5.181 4.872 1.00 98.06 100 ALA A C 1
ATOM 761 O O . ALA A 1 100 ? -5.923 4.173 4.174 1.00 98.06 100 ALA A O 1
ATOM 762 N N . TYR A 1 101 ? -4.962 5.718 5.460 1.00 97.44 101 TYR A N 1
ATOM 763 C CA . TYR A 1 101 ? -3.635 5.156 5.238 1.00 97.44 101 TYR A CA 1
ATOM 764 C C . TYR A 1 101 ? -2.715 5.236 6.450 1.00 97.44 101 TYR A C 1
ATOM 766 O O . TYR A 1 101 ? -2.763 6.175 7.245 1.00 97.44 101 TYR A O 1
ATOM 774 N N . ALA A 1 102 ? -1.815 4.257 6.553 1.00 96.19 102 ALA A N 1
ATOM 775 C CA . ALA A 1 102 ? -0.722 4.263 7.515 1.00 96.19 102 ALA A CA 1
ATOM 776 C C . ALA A 1 102 ? 0.582 3.764 6.882 1.00 96.19 102 ALA A C 1
ATOM 778 O O . ALA A 1 102 ? 0.635 2.725 6.222 1.00 96.19 102 A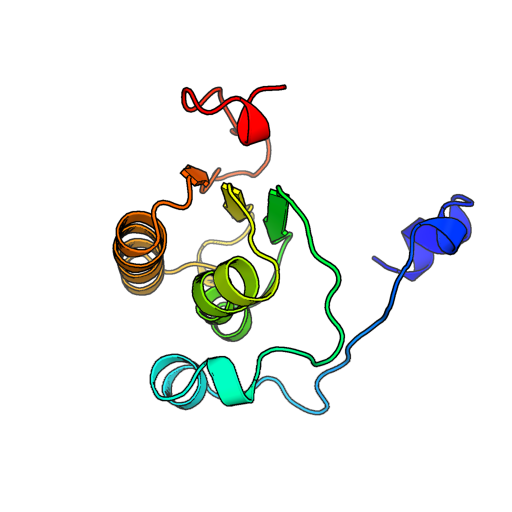LA A O 1
ATOM 779 N N . PHE A 1 103 ? 1.671 4.488 7.145 1.00 95.12 103 PHE A N 1
ATOM 780 C CA . PHE A 1 103 ? 3.008 4.190 6.620 1.00 95.12 103 PHE A CA 1
ATOM 781 C C . PHE A 1 103 ? 4.023 3.988 7.755 1.00 95.12 103 PHE A C 1
ATOM 783 O O . PHE A 1 103 ? 4.934 4.816 7.922 1.00 95.12 103 PHE A O 1
ATOM 790 N N . PRO A 1 104 ? 3.856 2.930 8.580 1.00 93.12 104 PRO A N 1
ATOM 791 C CA . PRO A 1 104 ? 4.714 2.679 9.729 1.00 93.12 104 PRO A CA 1
ATOM 792 C C . PRO A 1 104 ? 6.151 2.390 9.289 1.00 93.12 104 PRO A C 1
ATOM 794 O O . PRO A 1 104 ? 6.408 1.647 8.335 1.00 93.12 104 PRO A O 1
ATOM 797 N N . LYS A 1 105 ? 7.101 2.988 10.009 1.00 88.44 105 LYS A N 1
ATOM 798 C CA . LYS A 1 105 ? 8.536 2.842 9.771 1.00 88.44 105 LYS A CA 1
ATOM 799 C C . LYS A 1 105 ? 9.278 2.845 11.115 1.00 88.44 105 LYS A C 1
ATOM 801 O O . LYS A 1 105 ? 9.472 3.924 11.676 1.00 88.44 105 LYS A O 1
ATOM 806 N N . PRO A 1 106 ? 9.774 1.692 11.607 1.00 85.50 106 PRO A N 1
ATOM 807 C CA . PRO A 1 106 ? 9.621 0.332 11.059 1.00 85.50 106 PRO A CA 1
ATOM 808 C C . PRO A 1 106 ? 8.173 -0.185 11.141 1.00 85.50 106 PRO A C 1
ATOM 810 O O . PRO A 1 106 ? 7.339 0.430 11.787 1.00 85.50 106 PRO A O 1
ATOM 813 N N . SER A 1 107 ? 7.860 -1.342 10.548 1.00 81.94 107 SER A N 1
ATOM 814 C CA . SER A 1 107 ? 6.495 -1.907 10.572 1.00 81.94 107 SER A CA 1
ATOM 815 C C . SER A 1 107 ? 5.899 -2.059 11.979 1.00 81.94 107 SER A C 1
ATOM 817 O O . SER A 1 107 ? 4.717 -1.807 12.182 1.00 81.94 107 SER A O 1
ATOM 819 N N . CYS A 1 108 ? 6.724 -2.409 12.970 1.00 85.94 108 CYS A N 1
ATOM 820 C CA . CYS A 1 108 ? 6.322 -2.526 14.373 1.00 85.94 108 CYS A CA 1
ATOM 821 C C . CYS A 1 108 ? 6.032 -1.182 15.064 1.00 85.94 108 CYS A C 1
ATOM 823 O O . CYS A 1 108 ? 5.710 -1.176 16.248 1.00 85.94 108 CYS A O 1
ATOM 825 N N . SER A 1 109 ? 6.154 -0.056 14.355 1.00 90.06 109 SER A N 1
ATOM 826 C CA . SER A 1 109 ? 5.790 1.274 14.844 1.00 90.06 109 SER A CA 1
ATOM 827 C C . SER A 1 109 ? 4.358 1.679 14.481 1.00 90.06 109 SER A C 1
ATOM 829 O O . SER A 1 109 ? 4.042 2.862 14.594 1.00 90.06 109 SER A O 1
ATOM 831 N N . LEU A 1 110 ? 3.533 0.764 13.959 1.00 91.75 110 LEU A N 1
ATOM 832 C CA . LEU A 1 110 ? 2.127 1.055 13.686 1.00 91.75 110 LEU A CA 1
ATOM 833 C C . LEU A 1 110 ? 1.427 1.436 14.997 1.00 91.75 110 LEU A C 1
ATOM 835 O O . LEU A 1 110 ? 1.598 0.774 16.020 1.00 91.75 110 LEU A O 1
ATOM 839 N N . GLN A 1 111 ? 0.696 2.541 14.954 1.00 90.56 111 GLN A N 1
ATOM 840 C CA . GLN A 1 111 ? -0.099 3.079 16.050 1.00 90.56 111 GLN A CA 1
ATOM 841 C C . GLN A 1 111 ? -1.496 3.369 15.520 1.00 90.56 111 GLN A C 1
ATOM 843 O O . GLN A 1 111 ? -1.665 3.470 14.304 1.00 90.56 111 GLN A O 1
ATOM 848 N N . GLU A 1 112 ? -2.450 3.526 16.433 1.00 91.19 112 GLU A N 1
ATOM 849 C CA . GLU A 1 112 ? -3.806 3.939 16.087 1.00 91.19 112 GLU A CA 1
ATOM 850 C C . GLU A 1 112 ? -3.780 5.233 15.264 1.00 91.19 112 GLU A C 1
ATOM 852 O O . GLU A 1 112 ? -3.080 6.194 15.608 1.00 91.19 112 GLU A O 1
ATOM 857 N N . VAL A 1 113 ? -4.533 5.247 14.165 1.00 91.81 113 VAL A N 1
ATOM 858 C CA . VAL A 1 113 ? -4.633 6.394 13.249 1.00 91.81 113 VAL A CA 1
ATOM 859 C C . VAL A 1 113 ? -6.012 7.053 13.274 1.00 91.81 113 VAL A C 1
ATOM 861 O O . VAL A 1 113 ? -6.217 8.066 12.604 1.00 91.81 113 VAL A O 1
ATOM 864 N N . GLY A 1 114 ? -6.944 6.522 14.068 1.00 90.69 114 GLY A N 1
ATOM 865 C CA . GLY A 1 114 ? -8.313 7.013 14.190 1.00 90.69 114 GLY A CA 1
ATOM 866 C C . GLY A 1 114 ? -9.248 6.470 13.110 1.00 90.69 114 GLY A C 1
ATOM 867 O O . GLY A 1 114 ? -10.281 7.088 12.848 1.00 90.69 114 GLY A O 1
ATOM 868 N N . HIS A 1 115 ? -8.891 5.349 12.476 1.00 94.19 115 HIS A N 1
ATOM 869 C CA . HIS A 1 115 ? -9.721 4.682 11.477 1.00 94.19 115 HIS A CA 1
ATOM 870 C C . HIS A 1 115 ? -9.984 3.229 11.900 1.00 94.19 115 HIS A C 1
ATOM 872 O O . HIS A 1 115 ? -9.026 2.461 11.978 1.00 94.19 115 HIS A O 1
ATOM 878 N N . PRO A 1 116 ? -11.250 2.812 12.105 1.00 93.81 116 PRO A N 1
ATOM 879 C CA . PRO A 1 116 ? -11.573 1.490 12.654 1.00 93.81 116 PRO A CA 1
ATOM 880 C C . PRO A 1 116 ? -10.937 0.325 11.893 1.00 93.81 116 PRO A C 1
ATOM 882 O O . PRO A 1 116 ? -10.401 -0.582 12.508 1.00 93.81 116 PRO A O 1
ATOM 885 N N . VAL A 1 117 ? -10.898 0.397 10.558 1.00 94.00 117 VAL A N 1
ATOM 886 C CA . VAL A 1 117 ? -10.307 -0.660 9.711 1.00 94.00 117 VAL A CA 1
ATOM 887 C C . VAL A 1 117 ? -8.791 -0.837 9.927 1.00 94.00 117 VAL A C 1
ATOM 889 O O . VAL A 1 117 ? -8.241 -1.884 9.600 1.00 94.00 117 VAL A O 1
ATOM 892 N N . ILE A 1 118 ? -8.092 0.181 10.443 1.00 93.50 118 ILE A N 1
ATOM 893 C CA . ILE A 1 118 ? -6.658 0.094 10.776 1.00 93.50 118 ILE A CA 1
ATOM 894 C C . ILE A 1 118 ? -6.454 -0.234 12.264 1.00 93.50 118 ILE A C 1
ATOM 896 O O . ILE A 1 118 ? -5.451 -0.862 12.611 1.00 93.50 118 ILE A O 1
ATOM 900 N N . ASP A 1 119 ? -7.375 0.196 13.127 1.00 92.06 119 ASP A N 1
ATOM 901 C CA . ASP A 1 119 ? -7.192 0.213 14.579 1.00 92.06 119 ASP A CA 1
ATOM 902 C C . ASP A 1 119 ? -7.778 -1.024 15.307 1.00 92.06 119 ASP A C 1
ATOM 904 O O . ASP A 1 119 ? -7.379 -1.281 16.445 1.00 92.06 119 ASP A O 1
ATOM 908 N N . GLU A 1 120 ? -8.678 -1.799 14.679 1.00 80.19 120 GLU A N 1
ATOM 909 C CA . GLU A 1 120 ? -9.340 -3.006 15.238 1.00 80.19 120 GLU A CA 1
ATOM 910 C C . GLU A 1 120 ? -8.942 -4.316 14.529 1.00 80.19 120 GLU A C 1
ATOM 912 O O . GLU A 1 120 ? -8.801 -5.344 15.242 1.00 80.19 120 GLU A O 1
#